Protein AF-A0A8J5JY71-F1 (afdb_monomer_lite)

Organism: Homarus americanus (NCBI:txid6706)

Radius of gyration: 20.14 Å; chains: 1; bounding box: 35×26×63 Å

Secondary structure (DSSP, 8-state):
--S-TT----SSHHHHHHHHHHHHHHHHTTS-TT-HHHHHHTTTHHHHHHHHHHHHHHHHHHHHHH-TTSPPSSPPPP-

InterPro domains:
  IPR006806 NADH dehydrogenase [ubiquinone] 1 alpha subcomplex subunit 5 [PF04716] (6-41)
  IPR006806 NADH dehydrogenase [ubiquinone] 1 alpha subcomplex subunit 5 [PTHR12653] (39-78)

Structure (mmCIF, N/CA/C/O backbone):
data_AF-A0A8J5JY71-F1
#
_entry.id   AF-A0A8J5JY71-F1
#
loop_
_atom_site.group_PDB
_atom_site.id
_atom_site.type_symbol
_atom_site.label_atom_id
_atom_site.label_alt_id
_atom_site.label_comp_id
_atom_site.label_asym_id
_atom_site.label_entity_id
_atom_site.label_seq_id
_atom_site.pdbx_PDB_ins_code
_atom_site.Cartn_x
_atom_site.Cartn_y
_atom_site.Cartn_z
_atom_site.occupancy
_atom_site.B_iso_or_equiv
_atom_site.auth_seq_id
_atom_site.auth_comp_id
_atom_site.auth_asym_id
_atom_site.auth_atom_id
_atom_site.pdbx_PDB_model_num
ATOM 1 N N . THR A 1 1 ? -18.012 13.136 1.416 1.00 42.50 1 THR A N 1
ATOM 2 C CA . THR A 1 1 ? -18.101 13.633 0.030 1.00 42.50 1 THR A CA 1
ATOM 3 C C . THR A 1 1 ? -16.797 14.292 -0.345 1.00 42.50 1 THR A C 1
ATOM 5 O O . THR A 1 1 ? -16.524 15.387 0.122 1.00 42.50 1 THR A O 1
ATOM 8 N N . THR A 1 2 ? -15.954 13.616 -1.121 1.00 55.03 2 THR A N 1
ATOM 9 C CA . THR A 1 2 ? -14.797 14.249 -1.768 1.00 55.03 2 THR A CA 1
ATOM 10 C C . THR A 1 2 ? -15.352 15.129 -2.887 1.00 55.03 2 THR A C 1
ATOM 12 O O . THR A 1 2 ? -15.968 14.599 -3.806 1.00 55.03 2 THR A O 1
ATOM 15 N N . GLY A 1 3 ? -15.243 16.454 -2.774 1.00 59.81 3 GLY A N 1
ATOM 16 C CA . GLY A 1 3 ? -15.905 17.454 -3.633 1.00 59.81 3 GLY A CA 1
ATOM 17 C C . GLY A 1 3 ? -15.450 17.519 -5.100 1.00 59.81 3 GLY A C 1
ATOM 18 O O . GLY A 1 3 ? -15.401 18.604 -5.665 1.00 59.81 3 GLY A O 1
ATOM 19 N N . LEU A 1 4 ? -15.115 16.385 -5.717 1.00 53.75 4 LEU A N 1
ATOM 20 C CA . LEU A 1 4 ? -14.803 16.236 -7.137 1.00 53.75 4 LEU A CA 1
ATOM 21 C C . LEU A 1 4 ? -15.929 15.404 -7.770 1.00 53.75 4 LEU A C 1
ATOM 23 O O . LEU A 1 4 ? -16.030 14.198 -7.547 1.00 53.75 4 LEU A O 1
ATOM 27 N N . THR A 1 5 ? -16.835 16.052 -8.499 1.00 49.09 5 THR A N 1
ATOM 28 C CA . THR A 1 5 ? -17.970 15.399 -9.163 1.00 49.09 5 THR A CA 1
ATOM 29 C C . THR A 1 5 ? -17.487 14.409 -10.233 1.00 49.09 5 THR A C 1
ATOM 31 O O . THR A 1 5 ? -16.739 14.777 -11.132 1.00 49.09 5 THR A O 1
ATOM 34 N N . GLY A 1 6 ? -17.927 13.145 -10.144 1.00 60.19 6 GLY A N 1
ATOM 35 C CA . GLY A 1 6 ? -17.723 12.114 -11.178 1.00 60.19 6 GLY A CA 1
ATOM 36 C C . GLY A 1 6 ? -16.847 10.914 -10.793 1.00 60.19 6 GLY A C 1
ATOM 37 O O . GLY A 1 6 ? -16.849 9.920 -11.515 1.00 60.19 6 GLY A O 1
ATOM 38 N N . LEU A 1 7 ? -16.146 10.946 -9.655 1.00 51.62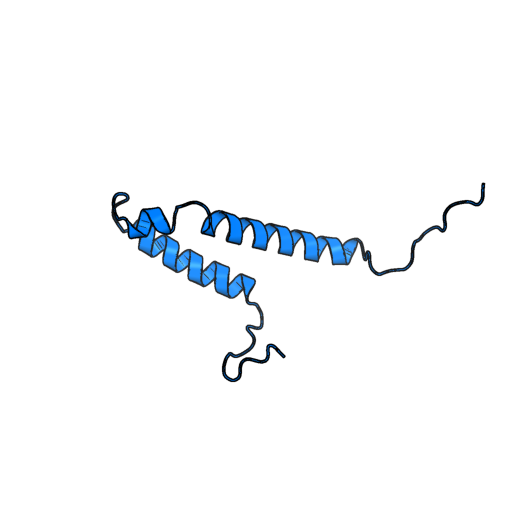 7 LEU A N 1
ATOM 39 C CA . LEU A 1 7 ? -15.406 9.786 -9.142 1.00 51.62 7 LEU A CA 1
ATOM 40 C C . LEU A 1 7 ? -16.249 9.061 -8.088 1.00 51.62 7 LEU A C 1
ATOM 42 O O . LEU A 1 7 ? -16.511 9.594 -7.010 1.00 51.62 7 LEU A O 1
ATOM 46 N N . ALA A 1 8 ? -16.695 7.843 -8.406 1.00 56.56 8 ALA A N 1
ATOM 47 C CA . ALA A 1 8 ? -17.368 6.990 -7.435 1.00 56.56 8 ALA A CA 1
ATOM 48 C C . ALA A 1 8 ? -16.420 6.728 -6.255 1.00 56.56 8 ALA A C 1
ATOM 50 O O . ALA A 1 8 ? -15.279 6.305 -6.453 1.00 56.56 8 ALA A O 1
ATOM 51 N N . VAL A 1 9 ? -16.888 6.992 -5.031 1.00 54.81 9 VAL A N 1
ATOM 52 C CA . VAL A 1 9 ? -16.131 6.695 -3.809 1.00 54.81 9 VAL A CA 1
ATOM 53 C C . VAL A 1 9 ? -15.848 5.197 -3.796 1.00 54.81 9 VAL A C 1
ATOM 55 O O . VAL A 1 9 ? -16.768 4.383 -3.699 1.00 54.81 9 VAL A O 1
ATOM 58 N N . ALA A 1 10 ? -14.575 4.829 -3.928 1.00 58.34 10 ALA A N 1
ATOM 59 C CA . ALA A 1 10 ? -14.161 3.441 -3.846 1.00 58.34 10 ALA A CA 1
ATOM 60 C C . ALA A 1 10 ? -14.529 2.909 -2.456 1.00 58.34 10 ALA A C 1
ATOM 62 O O . ALA A 1 10 ? -14.095 3.446 -1.442 1.00 58.34 10 ALA A O 1
ATOM 63 N N . THR A 1 11 ? -15.350 1.861 -2.414 1.00 66.75 11 THR A N 1
ATOM 64 C CA . THR A 1 11 ? -15.866 1.270 -1.168 1.00 66.75 11 THR A CA 1
ATOM 65 C C . THR A 1 11 ? -14.760 0.584 -0.368 1.00 66.75 11 THR A C 1
ATOM 67 O O . THR A 1 11 ? -14.844 0.489 0.850 1.00 66.75 11 THR A O 1
ATOM 70 N N . ASN A 1 12 ? -13.714 0.115 -1.058 1.00 64.25 12 ASN A N 1
ATOM 71 C CA . ASN A 1 12 ? -12.511 -0.435 -0.444 1.00 64.25 12 ASN A CA 1
ATOM 72 C C . ASN A 1 12 ? -11.266 -0.055 -1.278 1.00 64.25 12 ASN A C 1
ATOM 74 O O . ASN A 1 12 ? -10.762 -0.869 -2.069 1.00 64.25 12 ASN A O 1
ATOM 78 N N . PRO A 1 13 ? -10.803 1.207 -1.175 1.00 65.31 13 PRO A N 1
ATOM 79 C CA . PRO A 1 13 ? -9.766 1.754 -2.045 1.00 65.31 13 PRO A CA 1
ATOM 80 C C . PRO A 1 13 ? -8.447 0.998 -1.888 1.00 65.31 13 PRO A C 1
ATOM 82 O O . PRO A 1 13 ? -7.786 0.730 -2.883 1.00 65.31 13 PRO A O 1
ATOM 85 N N . HIS A 1 14 ? -8.110 0.554 -0.674 1.00 65.38 14 HIS A N 1
ATOM 86 C CA . HIS A 1 14 ? -6.838 -0.117 -0.386 1.00 65.38 14 HIS A CA 1
ATOM 87 C C . HIS A 1 14 ? -6.745 -1.495 -1.048 1.00 65.38 14 HIS A C 1
ATOM 89 O O . HIS A 1 14 ? -5.740 -1.819 -1.674 1.00 65.38 14 HIS A O 1
ATOM 95 N N . HIS A 1 15 ? -7.817 -2.292 -0.988 1.00 70.81 15 HIS A N 1
ATOM 96 C CA . HIS A 1 15 ? -7.852 -3.592 -1.662 1.00 70.81 15 HIS A CA 1
ATOM 97 C C . HIS A 1 15 ? -7.798 -3.435 -3.186 1.00 70.81 15 HIS A C 1
ATOM 99 O O . HIS A 1 15 ? -7.058 -4.143 -3.869 1.00 70.81 15 HIS A O 1
ATOM 105 N N . THR A 1 16 ? -8.547 -2.467 -3.718 1.00 73.25 16 THR A N 1
ATOM 106 C CA . THR A 1 16 ? -8.584 -2.193 -5.159 1.00 73.25 16 THR A CA 1
ATOM 107 C C . THR A 1 16 ? -7.220 -1.718 -5.663 1.00 73.25 16 THR A C 1
ATOM 109 O O . THR A 1 16 ? -6.747 -2.206 -6.690 1.00 73.25 16 THR A O 1
ATOM 112 N N . LEU A 1 17 ? -6.550 -0.839 -4.907 1.00 72.94 17 LEU A N 1
ATOM 113 C CA . LEU A 1 17 ? -5.183 -0.399 -5.178 1.00 72.94 17 LEU A CA 1
ATOM 114 C C . LEU A 1 17 ? -4.212 -1.582 -5.146 1.00 72.94 17 LEU A C 1
ATOM 116 O O . LEU A 1 17 ? -3.532 -1.810 -6.141 1.00 72.94 17 LEU A O 1
ATOM 120 N N . GLY A 1 18 ? -4.206 -2.398 -4.089 1.00 72.75 18 GLY A N 1
ATOM 121 C CA . GLY A 1 18 ? -3.311 -3.557 -3.992 1.00 72.75 18 GLY A CA 1
ATOM 122 C C . GLY A 1 18 ? -3.450 -4.530 -5.170 1.00 72.75 18 GLY A C 1
ATOM 123 O O . GLY A 1 18 ? -2.455 -4.954 -5.762 1.00 72.75 18 GLY A O 1
ATOM 124 N N . VAL A 1 19 ? -4.683 -4.833 -5.593 1.00 78.00 19 VAL A N 1
ATOM 125 C CA . VAL A 1 19 ? -4.935 -5.728 -6.737 1.00 78.00 19 VAL A CA 1
ATOM 126 C C . VAL A 1 19 ? -4.490 -5.107 -8.064 1.00 78.00 19 VAL A C 1
ATOM 128 O O . VAL A 1 19 ? -3.877 -5.797 -8.886 1.00 78.00 19 VAL A O 1
ATOM 131 N N . LEU A 1 20 ? -4.800 -3.830 -8.306 1.00 74.12 20 LEU A N 1
ATOM 132 C CA . LEU A 1 20 ? -4.419 -3.138 -9.542 1.00 74.12 20 LEU A CA 1
ATOM 133 C C . LEU A 1 20 ? -2.900 -2.969 -9.639 1.00 74.12 20 LEU A C 1
ATOM 135 O O . LEU A 1 20 ? -2.316 -3.308 -10.668 1.00 74.12 20 LEU A O 1
ATOM 139 N N . TYR A 1 21 ? -2.249 -2.550 -8.557 1.00 72.88 21 TYR A N 1
ATOM 140 C CA . TYR A 1 21 ? -0.797 -2.404 -8.509 1.00 72.88 21 TYR A CA 1
ATOM 141 C C . TYR A 1 21 ? -0.080 -3.746 -8.620 1.00 72.88 21 TYR A C 1
ATOM 143 O O . TYR A 1 21 ? 0.867 -3.857 -9.394 1.00 72.88 21 TYR A O 1
ATOM 151 N N . GLY A 1 22 ? -0.578 -4.809 -7.980 1.00 72.81 22 GLY A N 1
ATOM 152 C CA . GLY A 1 22 ? -0.031 -6.155 -8.163 1.00 72.81 22 GLY A CA 1
ATOM 153 C C . GLY A 1 22 ? -0.090 -6.635 -9.621 1.00 72.81 22 GLY A C 1
ATOM 154 O O . GLY A 1 22 ? 0.809 -7.340 -10.083 1.00 72.81 22 GLY A O 1
ATOM 155 N N . LYS A 1 23 ? -1.116 -6.236 -10.388 1.00 79.62 23 LYS A N 1
ATOM 156 C CA . LYS A 1 23 ? -1.181 -6.507 -11.837 1.00 79.62 23 LYS A CA 1
ATOM 157 C C . LYS A 1 23 ? -0.148 -5.687 -12.613 1.00 79.62 23 LYS A C 1
ATOM 159 O O . LYS A 1 23 ? 0.521 -6.252 -13.474 1.00 79.62 23 LYS A O 1
ATOM 164 N N . ILE A 1 24 ? 0.009 -4.402 -12.293 1.00 76.88 24 ILE A N 1
ATOM 165 C CA . ILE A 1 24 ? 0.994 -3.517 -12.933 1.00 76.88 24 ILE A CA 1
ATOM 166 C C . ILE A 1 24 ? 2.421 -4.015 -12.666 1.00 76.88 24 ILE A C 1
ATOM 168 O O . ILE A 1 24 ? 3.197 -4.140 -13.609 1.00 76.88 24 ILE A O 1
ATOM 172 N N . MET A 1 25 ? 2.744 -4.411 -11.431 1.00 74.81 25 MET A N 1
ATOM 173 C CA . MET A 1 25 ? 4.049 -4.986 -11.074 1.00 74.81 25 MET A CA 1
ATOM 174 C C . MET A 1 25 ? 4.360 -6.252 -11.874 1.00 74.81 25 MET A C 1
ATOM 176 O O . MET A 1 25 ? 5.450 -6.382 -12.424 1.00 74.81 25 MET A O 1
ATOM 180 N N . ARG A 1 26 ? 3.390 -7.164 -12.024 1.00 79.94 26 ARG A N 1
ATOM 181 C CA . ARG A 1 26 ? 3.561 -8.362 -12.865 1.00 79.94 26 ARG A CA 1
ATOM 182 C C . ARG A 1 26 ? 3.790 -8.030 -14.340 1.00 79.94 26 ARG A C 1
ATOM 184 O O . ARG A 1 26 ? 4.485 -8.775 -15.024 1.00 79.94 26 ARG A O 1
ATOM 191 N N . CYS A 1 27 ? 3.206 -6.946 -14.848 1.00 78.25 27 CYS A N 1
ATOM 192 C CA . CYS A 1 27 ? 3.480 -6.470 -16.204 1.00 78.25 27 CYS A CA 1
ATOM 193 C C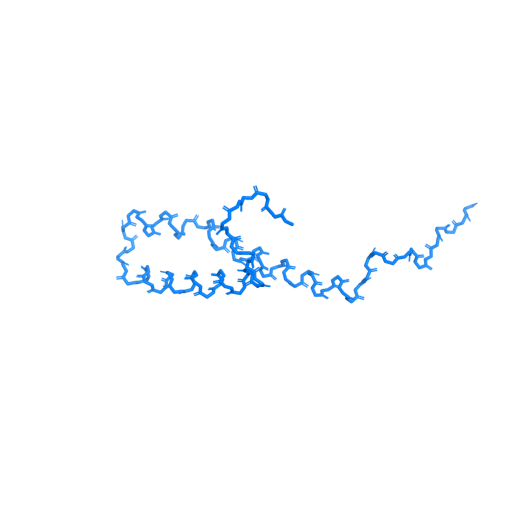 . CYS A 1 27 ? 4.883 -5.857 -16.315 1.00 78.25 27 CYS A C 1
ATOM 195 O O . CYS A 1 27 ? 5.579 -6.125 -17.290 1.00 78.25 27 CYS A O 1
ATOM 197 N N . LEU A 1 28 ? 5.320 -5.098 -15.309 1.00 74.69 28 LEU A N 1
ATOM 198 C CA . LEU A 1 28 ? 6.651 -4.489 -15.270 1.00 74.69 28 LEU A CA 1
ATOM 199 C C . LEU A 1 28 ? 7.772 -5.517 -15.114 1.00 74.69 28 LEU A C 1
ATOM 201 O O . LEU A 1 28 ? 8.823 -5.350 -15.716 1.00 74.69 28 LEU A O 1
ATOM 205 N N . GLN A 1 29 ? 7.539 -6.620 -14.400 1.00 76.75 29 GLN A N 1
ATOM 206 C CA . GLN A 1 29 ? 8.490 -7.738 -14.310 1.00 76.75 29 GLN A CA 1
ATOM 207 C C . GLN A 1 29 ? 8.786 -8.402 -15.665 1.00 76.75 29 GLN A C 1
ATOM 209 O O . GLN A 1 29 ? 9.790 -9.094 -15.798 1.00 76.75 29 GLN A O 1
ATOM 214 N N . LYS A 1 30 ? 7.924 -8.208 -16.672 1.00 83.06 30 LYS A N 1
ATOM 215 C CA . LYS A 1 30 ? 8.160 -8.692 -18.041 1.00 83.06 30 LYS A CA 1
ATOM 216 C C . LYS A 1 30 ? 9.000 -7.727 -18.881 1.00 83.06 30 LYS A C 1
ATOM 218 O O . LYS A 1 30 ? 9.390 -8.091 -19.987 1.00 83.06 30 LYS A O 1
ATOM 223 N N . MET A 1 31 ? 9.234 -6.506 -18.403 1.00 80.12 31 MET A N 1
ATOM 224 C CA . MET A 1 31 ? 10.064 -5.508 -19.075 1.00 80.12 31 MET A CA 1
ATOM 225 C C . MET A 1 31 ? 11.524 -5.631 -18.618 1.00 80.12 31 MET A C 1
ATOM 227 O O . MET A 1 31 ? 11.781 -6.051 -17.488 1.00 80.12 31 MET A O 1
ATOM 231 N N . PRO A 1 32 ? 12.491 -5.270 -19.476 1.00 81.00 32 PRO A N 1
ATOM 232 C CA . PRO A 1 32 ? 13.895 -5.295 -19.100 1.00 81.00 32 PRO A CA 1
ATOM 233 C C . PRO A 1 32 ? 14.191 -4.255 -17.997 1.00 81.00 32 PRO A C 1
ATOM 235 O O . PRO A 1 32 ? 13.604 -3.169 -17.992 1.00 81.00 32 PRO A O 1
ATOM 238 N N . PRO A 1 33 ? 15.100 -4.570 -17.054 1.00 70.06 33 PRO A N 1
ATOM 239 C CA . PRO A 1 33 ? 15.378 -3.736 -15.881 1.00 70.06 33 PRO A CA 1
ATOM 240 C C . PRO A 1 33 ? 16.161 -2.447 -16.188 1.00 70.06 33 PRO A C 1
ATOM 242 O O . PRO A 1 33 ? 16.387 -1.616 -15.309 1.00 70.06 33 PRO A O 1
ATOM 245 N N . ASP A 1 34 ? 16.618 -2.278 -17.429 1.00 76.94 34 ASP A N 1
ATOM 246 C CA . ASP A 1 34 ? 17.287 -1.068 -17.906 1.00 76.94 34 ASP A CA 1
ATOM 247 C C . ASP A 1 34 ? 16.298 0.006 -18.386 1.00 76.94 34 ASP A C 1
ATOM 249 O O . ASP A 1 34 ? 16.682 1.163 -18.574 1.00 76.94 34 ASP A O 1
ATOM 253 N N . ALA A 1 35 ? 15.018 -0.350 -18.540 1.00 79.19 35 ALA A N 1
ATOM 254 C CA . ALA A 1 35 ? 13.986 0.564 -18.983 1.00 79.19 35 ALA A CA 1
ATOM 255 C C . ALA A 1 35 ? 13.796 1.680 -17.948 1.00 79.19 35 ALA A C 1
ATOM 257 O O . ALA A 1 35 ? 13.440 1.437 -16.793 1.00 79.19 35 ALA A O 1
ATOM 258 N N . ALA A 1 36 ? 13.966 2.931 -18.387 1.00 75.12 36 ALA A N 1
ATOM 259 C CA . ALA A 1 36 ? 13.808 4.114 -17.539 1.00 75.12 36 ALA A CA 1
ATOM 260 C C . ALA A 1 36 ? 12.455 4.137 -16.801 1.00 75.12 36 ALA A C 1
ATOM 262 O O . ALA A 1 36 ? 12.378 4.565 -15.652 1.00 75.12 36 ALA A O 1
ATOM 263 N N . TYR A 1 37 ? 11.404 3.612 -17.440 1.00 72.06 37 TYR A N 1
ATOM 264 C CA . TYR A 1 37 ? 10.071 3.486 -16.855 1.00 72.06 37 TYR A CA 1
ATOM 265 C C . TYR A 1 37 ? 10.015 2.479 -15.694 1.00 72.06 37 TYR A C 1
ATOM 267 O O . TYR A 1 37 ? 9.414 2.766 -14.662 1.00 72.06 3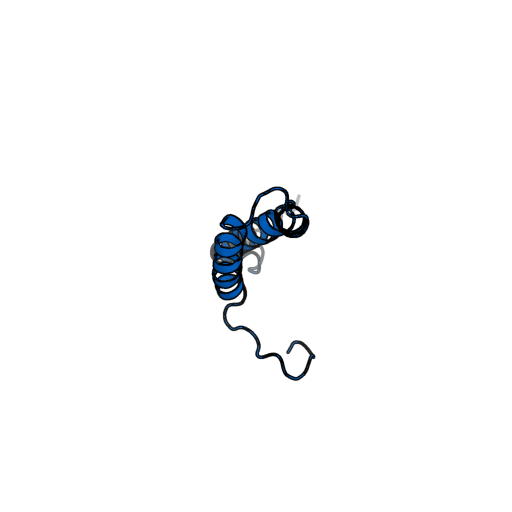7 TYR A O 1
ATOM 275 N N . GLN A 1 38 ? 10.683 1.328 -15.821 1.00 74.56 38 GLN A N 1
ATOM 276 C CA . GLN A 1 38 ? 10.731 0.310 -14.769 1.00 74.56 38 GLN A CA 1
ATOM 277 C C . GLN A 1 38 ? 11.537 0.810 -13.564 1.00 74.56 38 GLN A C 1
ATOM 279 O O . GLN A 1 38 ? 11.065 0.704 -12.437 1.00 74.56 38 GLN A O 1
ATOM 284 N N . LYS A 1 39 ? 12.669 1.487 -13.798 1.00 73.12 39 LYS A N 1
ATOM 285 C CA . LYS A 1 39 ? 13.444 2.153 -12.737 1.00 73.12 39 LYS A CA 1
ATOM 286 C C . LYS A 1 39 ? 12.680 3.252 -12.004 1.00 73.12 39 LYS A C 1
ATOM 288 O O . LYS A 1 39 ? 12.825 3.373 -10.794 1.00 73.12 39 LYS A O 1
ATOM 293 N N . ALA A 1 40 ? 11.897 4.058 -12.720 1.00 71.81 40 ALA A N 1
ATOM 294 C CA . ALA A 1 40 ? 11.113 5.129 -12.107 1.00 71.81 40 ALA A CA 1
ATOM 295 C C . ALA A 1 40 ? 10.028 4.581 -11.169 1.00 71.81 40 ALA A C 1
ATOM 297 O O . ALA A 1 40 ? 9.739 5.174 -10.136 1.00 71.81 40 ALA A O 1
ATOM 298 N N . ILE A 1 41 ? 9.443 3.437 -11.525 1.00 70.25 41 ILE A N 1
ATOM 299 C CA . ILE A 1 41 ? 8.347 2.825 -10.773 1.00 70.25 41 ILE A CA 1
ATOM 300 C C . ILE A 1 41 ? 8.850 1.926 -9.640 1.00 70.25 41 ILE A C 1
ATOM 302 O O . ILE A 1 41 ? 8.285 1.963 -8.554 1.00 70.25 41 ILE A O 1
ATOM 306 N N . SER A 1 42 ? 9.930 1.176 -9.858 1.00 66.38 42 SER A N 1
ATOM 307 C CA . SER A 1 42 ? 10.615 0.385 -8.822 1.00 66.38 42 SER A CA 1
ATOM 308 C C . SER A 1 42 ? 11.544 1.224 -7.933 1.00 66.38 42 SER A C 1
ATOM 310 O O . SER A 1 42 ? 12.329 0.680 -7.163 1.00 66.38 42 SER A O 1
ATOM 312 N N . GLY A 1 43 ? 11.501 2.554 -8.051 1.00 65.94 43 GLY A N 1
ATOM 313 C CA . GLY A 1 43 ? 12.346 3.495 -7.315 1.00 65.94 43 GLY A CA 1
ATOM 314 C C . GLY A 1 43 ? 11.988 3.673 -5.833 1.00 65.94 43 GLY A C 1
ATOM 315 O O . GLY A 1 43 ? 12.380 4.678 -5.249 1.00 65.94 43 GLY A O 1
ATOM 316 N N . GLY A 1 44 ? 11.235 2.754 -5.222 1.00 63.62 44 GLY A N 1
ATOM 317 C CA . GLY A 1 44 ? 10.976 2.714 -3.778 1.00 63.62 44 GLY A CA 1
ATOM 318 C C . GLY A 1 44 ? 9.711 3.437 -3.317 1.00 63.62 44 GLY A C 1
ATOM 319 O O . GLY A 1 44 ? 9.121 3.040 -2.316 1.00 63.62 44 GLY A O 1
ATOM 320 N N . GLN A 1 45 ? 9.237 4.452 -4.049 1.00 64.62 45 GLN A N 1
ATOM 321 C CA . GLN A 1 45 ? 8.046 5.216 -3.642 1.00 64.62 45 GLN A CA 1
ATOM 322 C C . GLN A 1 45 ? 6.769 4.368 -3.616 1.00 64.62 45 GLN A C 1
ATOM 324 O O . GLN A 1 45 ? 5.877 4.617 -2.811 1.00 64.62 45 GLN A O 1
ATOM 329 N N . ILE A 1 46 ? 6.650 3.374 -4.497 1.00 68.38 46 ILE A N 1
ATOM 330 C CA . ILE A 1 46 ? 5.436 2.554 -4.591 1.00 68.38 46 ILE A CA 1
ATOM 331 C C . ILE A 1 46 ? 5.472 1.408 -3.580 1.00 68.38 46 ILE A C 1
ATOM 333 O O . ILE A 1 46 ? 4.441 1.106 -2.979 1.00 68.38 46 ILE A O 1
ATOM 337 N N . GLU A 1 47 ? 6.640 0.808 -3.341 1.00 71.75 47 GLU A N 1
ATOM 338 C CA . GLU A 1 47 ? 6.828 -0.150 -2.252 1.00 71.75 47 GLU A CA 1
ATOM 339 C C . GLU A 1 47 ? 6.501 0.485 -0.892 1.00 71.75 47 GLU A C 1
ATOM 341 O O . GLU A 1 47 ? 5.798 -0.123 -0.084 1.00 71.75 47 GLU A O 1
ATOM 346 N N . GLU A 1 48 ? 6.928 1.730 -0.668 1.00 74.38 48 GLU A N 1
ATOM 347 C CA . GLU A 1 48 ? 6.646 2.474 0.561 1.00 74.38 48 GLU A CA 1
ATOM 348 C C . GLU A 1 48 ? 5.146 2.744 0.743 1.00 74.38 48 GLU A C 1
ATOM 350 O O . GLU A 1 48 ? 4.611 2.516 1.825 1.00 74.38 48 GLU A O 1
ATOM 355 N N . VAL A 1 49 ? 4.432 3.134 -0.320 1.00 74.44 49 VAL A N 1
ATOM 356 C CA . VAL A 1 49 ? 2.976 3.367 -0.264 1.00 74.44 49 VAL A CA 1
ATOM 357 C C . VAL A 1 49 ? 2.207 2.086 0.066 1.00 74.44 49 VAL A C 1
ATOM 359 O O . VAL A 1 49 ? 1.250 2.123 0.841 1.00 74.44 49 VAL A O 1
ATOM 362 N N . ILE A 1 50 ? 2.618 0.941 -0.487 1.00 73.38 50 ILE A N 1
ATOM 363 C CA . ILE A 1 50 ? 2.001 -0.355 -0.168 1.00 73.38 50 ILE A CA 1
ATOM 364 C C . ILE A 1 50 ? 2.281 -0.722 1.290 1.00 73.38 50 ILE A C 1
ATOM 366 O O . ILE A 1 50 ? 1.353 -1.063 2.026 1.00 73.38 50 ILE A O 1
ATOM 370 N N . GLN A 1 51 ? 3.535 -0.595 1.727 1.00 77.00 51 GLN A N 1
ATOM 371 C CA . GLN A 1 51 ? 3.920 -0.894 3.101 1.00 77.00 51 GLN A CA 1
ATOM 372 C C . GLN A 1 51 ? 3.189 0.009 4.102 1.00 77.00 51 GLN A C 1
ATOM 374 O O . GLN A 1 51 ? 2.740 -0.462 5.150 1.00 77.00 51 GLN A O 1
ATOM 379 N N . GLN A 1 52 ? 3.024 1.291 3.775 1.00 73.56 52 GLN A N 1
ATOM 380 C CA . GLN A 1 52 ? 2.273 2.241 4.584 1.00 73.56 52 GLN A CA 1
ATOM 381 C C . GLN A 1 52 ? 0.791 1.856 4.655 1.00 73.56 52 GLN A C 1
ATOM 383 O O . GLN A 1 52 ? 0.226 1.836 5.745 1.00 73.56 52 GLN A O 1
ATOM 388 N N . ALA A 1 53 ? 0.176 1.460 3.537 1.00 74.00 53 ALA A N 1
ATOM 389 C CA . ALA A 1 53 ? -1.221 1.028 3.517 1.00 74.00 53 ALA A CA 1
ATOM 390 C C . ALA A 1 53 ? -1.466 -0.239 4.365 1.00 74.00 53 ALA A C 1
ATOM 392 O O . ALA A 1 53 ? -2.488 -0.343 5.049 1.00 74.00 53 ALA A O 1
ATOM 393 N N . GLU A 1 54 ? -0.535 -1.198 4.360 1.00 79.56 54 GLU A N 1
ATOM 394 C CA . GLU A 1 54 ? -0.605 -2.394 5.214 1.00 79.56 54 GLU A CA 1
ATOM 395 C C . GLU A 1 54 ? -0.436 -2.060 6.703 1.00 79.56 54 GLU A C 1
ATOM 397 O O . GLU A 1 54 ? -1.162 -2.587 7.559 1.00 79.56 54 GLU A O 1
ATOM 402 N N . ASN A 1 55 ? 0.487 -1.147 7.014 1.00 77.50 55 ASN A N 1
ATOM 403 C CA . ASN A 1 55 ? 0.708 -0.653 8.369 1.00 77.50 55 ASN A CA 1
ATOM 404 C C . ASN A 1 55 ? -0.528 0.083 8.898 1.00 77.50 55 ASN A C 1
ATOM 406 O O . ASN A 1 55 ? -0.974 -0.196 10.010 1.00 77.50 55 ASN A O 1
ATOM 410 N N . GLU A 1 56 ? -1.125 0.961 8.091 1.00 76.88 56 GLU A N 1
ATOM 411 C CA . GLU A 1 56 ? -2.353 1.684 8.430 1.00 76.88 56 GLU A CA 1
ATOM 412 C C . GLU A 1 56 ? -3.539 0.736 8.639 1.00 76.88 56 GLU A C 1
ATOM 414 O O . GLU A 1 56 ? -4.300 0.908 9.589 1.00 76.88 56 GLU A O 1
ATOM 419 N N . LEU A 1 57 ? -3.684 -0.311 7.820 1.00 78.19 57 LEU A N 1
ATOM 420 C CA . LEU A 1 57 ? -4.737 -1.314 8.011 1.00 78.19 57 LEU A CA 1
ATOM 421 C C . LEU A 1 57 ? -4.558 -2.080 9.327 1.00 78.19 57 LEU A C 1
ATOM 423 O O . LEU A 1 57 ? -5.524 -2.323 10.056 1.00 78.19 57 LEU A O 1
ATOM 427 N N . THR A 1 58 ? -3.322 -2.468 9.634 1.00 80.00 58 THR A N 1
ATOM 428 C CA . THR A 1 58 ? -2.989 -3.150 10.887 1.00 80.00 58 THR A CA 1
ATOM 429 C C . THR A 1 58 ? -3.245 -2.238 12.083 1.00 80.00 58 THR A C 1
ATOM 431 O O . THR A 1 58 ? -3.821 -2.677 13.079 1.00 80.00 58 THR A O 1
ATOM 434 N N . LEU A 1 59 ? -2.877 -0.960 11.972 1.00 76.50 59 LEU A N 1
ATOM 435 C CA . LEU A 1 59 ? -3.146 0.052 12.984 1.00 76.50 59 LEU A CA 1
ATOM 436 C C . LEU A 1 59 ? -4.651 0.243 13.183 1.00 76.50 59 LEU A C 1
ATOM 438 O O . LEU A 1 59 ? -5.111 0.161 14.313 1.00 76.50 59 LEU A O 1
ATOM 442 N N . ALA A 1 60 ? -5.432 0.396 12.113 1.00 77.25 60 ALA A N 1
ATOM 443 C CA . ALA A 1 60 ? -6.883 0.552 12.191 1.00 77.25 60 ALA A CA 1
ATOM 444 C C . ALA A 1 60 ? -7.561 -0.644 12.884 1.00 77.25 60 ALA A C 1
ATOM 446 O O . ALA A 1 60 ? -8.456 -0.460 13.708 1.00 77.25 60 ALA A O 1
ATOM 447 N N . ARG A 1 61 ? -7.099 -1.875 12.616 1.00 81.12 61 ARG A N 1
ATOM 448 C CA . ARG A 1 61 ? -7.569 -3.077 13.328 1.00 81.12 61 ARG A CA 1
ATOM 449 C C . ARG A 1 61 ? -7.242 -3.026 14.818 1.00 81.12 61 ARG A C 1
ATOM 451 O O . ARG A 1 61 ? -8.112 -3.313 15.631 1.00 81.12 61 ARG A O 1
ATOM 458 N N . LYS A 1 62 ? -6.019 -2.629 15.175 1.00 77.69 62 LYS A N 1
ATOM 459 C CA . LYS A 1 62 ? -5.613 -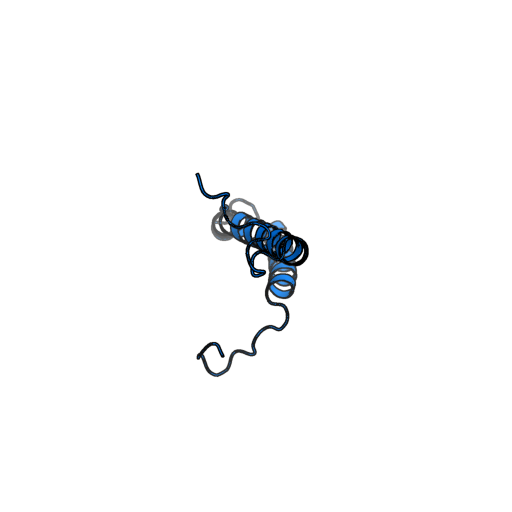2.464 16.578 1.00 77.69 62 LYS A CA 1
ATOM 460 C C . LYS A 1 62 ? -6.366 -1.331 17.267 1.00 77.69 62 LYS A C 1
ATOM 462 O O . LYS A 1 62 ? -6.719 -1.464 18.426 1.00 77.69 62 LYS A O 1
ATOM 467 N N . MET A 1 63 ? -6.685 -0.248 16.562 1.00 76.62 63 M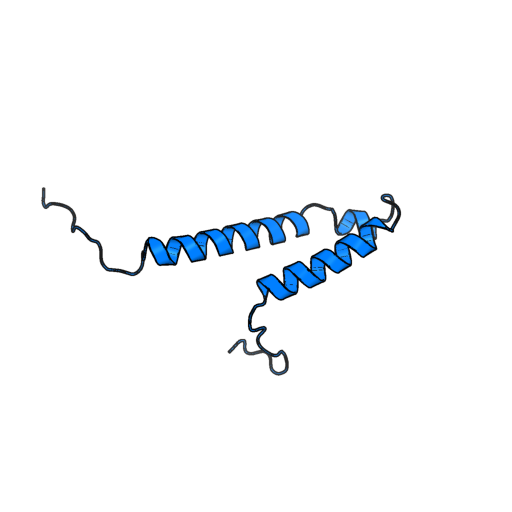ET A N 1
ATOM 468 C CA . MET A 1 63 ? -7.484 0.848 17.108 1.00 76.62 63 MET A CA 1
ATOM 469 C C . MET A 1 63 ? -8.893 0.389 17.507 1.00 76.62 63 MET A C 1
ATOM 471 O O . MET A 1 63 ? -9.408 0.884 18.501 1.00 76.62 63 MET A O 1
ATOM 475 N N . LEU A 1 64 ? -9.499 -0.579 16.804 1.00 77.62 64 LEU A N 1
ATOM 476 C CA . LEU A 1 64 ? -10.776 -1.183 17.223 1.00 77.62 64 LEU A CA 1
ATOM 477 C C . LEU A 1 64 ? -10.670 -1.951 18.545 1.00 77.62 64 LEU A C 1
ATOM 479 O O . LEU A 1 64 ? -11.621 -1.952 19.321 1.00 77.62 64 LEU A O 1
ATOM 483 N N . GLU A 1 65 ? -9.532 -2.595 18.794 1.00 77.81 65 GLU A N 1
ATOM 484 C CA . GLU A 1 65 ? -9.258 -3.294 20.051 1.00 77.81 65 GLU A CA 1
ATOM 485 C C . GLU A 1 65 ? -8.941 -2.306 21.178 1.00 77.81 65 GLU A C 1
ATOM 487 O O . GLU A 1 65 ? -9.485 -2.408 22.272 1.00 77.81 65 GLU A O 1
ATOM 492 N N . TRP A 1 66 ? -8.087 -1.323 20.896 1.00 81.19 66 TRP A N 1
ATOM 493 C CA . TRP A 1 66 ? -7.599 -0.358 21.880 1.00 81.19 66 TRP A CA 1
ATOM 494 C C . TRP A 1 66 ? -8.616 0.726 22.223 1.00 81.19 66 TRP A C 1
ATOM 496 O O . TRP A 1 66 ? -8.472 1.370 23.256 1.00 81.19 66 TRP A O 1
ATOM 506 N N . LYS A 1 67 ? -9.601 0.953 21.344 1.00 80.00 67 LYS A N 1
ATOM 507 C CA . LYS A 1 67 ? -10.642 1.982 21.451 1.00 80.00 67 LYS A CA 1
ATOM 508 C C . LYS A 1 67 ? -10.138 3.306 22.041 1.00 80.00 67 LYS A C 1
ATOM 510 O O . LYS A 1 67 ? -10.700 3.811 23.009 1.00 80.00 67 LYS A O 1
ATOM 515 N N . PRO A 1 68 ? -9.101 3.917 21.447 1.00 79.12 68 PRO A N 1
ATOM 516 C CA . PRO A 1 68 ? -8.450 5.105 22.005 1.00 79.12 68 PRO A CA 1
ATOM 517 C C . PRO A 1 68 ? -9.358 6.347 22.074 1.00 79.12 68 PRO A C 1
ATOM 519 O O . PRO A 1 68 ? -8.962 7.368 22.622 1.00 79.12 68 PRO A O 1
ATOM 522 N N . TRP A 1 69 ? -10.550 6.282 21.479 1.00 79.75 69 TRP A N 1
ATOM 523 C CA . TRP A 1 69 ? -11.596 7.303 21.553 1.00 79.75 69 TRP A CA 1
ATOM 524 C C . TRP A 1 69 ? -12.517 7.157 22.774 1.00 79.75 69 TRP A C 1
ATOM 526 O O . TRP A 1 69 ? 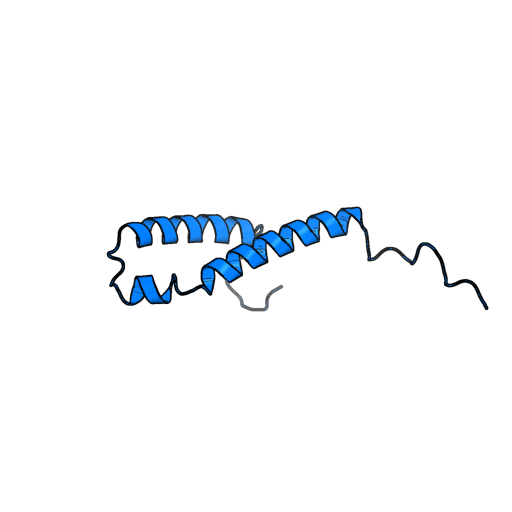-13.359 8.028 22.989 1.00 79.75 69 TRP A O 1
ATOM 536 N N . GLU A 1 70 ? -12.427 6.065 23.541 1.00 78.88 70 GLU A N 1
ATOM 537 C CA . GLU A 1 70 ? -13.125 5.954 24.822 1.00 78.88 70 GLU A CA 1
ATOM 538 C C . GLU A 1 70 ? -12.443 6.863 25.871 1.00 78.88 70 GLU A C 1
ATOM 540 O O . GLU A 1 70 ? -11.231 7.086 25.802 1.00 78.88 70 GLU A O 1
ATOM 545 N N . PRO A 1 71 ? -13.202 7.434 26.826 1.00 80.56 71 PRO A N 1
ATOM 546 C CA . PRO A 1 71 ? -12.637 8.249 27.899 1.00 80.56 71 PRO A CA 1
ATOM 547 C C . PRO A 1 71 ? -11.550 7.500 28.679 1.00 80.56 71 PRO A C 1
ATOM 549 O O . PRO A 1 71 ? -11.600 6.276 28.810 1.00 80.56 71 PRO A O 1
ATOM 552 N N . LEU A 1 72 ? -10.581 8.244 29.220 1.00 75.56 72 LEU A N 1
ATOM 553 C CA . LEU A 1 72 ? -9.472 7.678 29.988 1.00 75.56 72 LEU A CA 1
ATOM 554 C C . LEU A 1 72 ? -9.997 6.772 31.111 1.00 75.56 72 LEU A C 1
ATOM 556 O O . LEU A 1 72 ? -10.822 7.186 31.921 1.00 75.56 72 LEU A O 1
ATOM 560 N N . VAL A 1 73 ? -9.478 5.543 31.168 1.00 70.12 73 VAL A N 1
ATOM 561 C CA . VAL A 1 73 ? -9.875 4.534 32.167 1.00 70.12 73 VAL A CA 1
ATOM 562 C C . VAL A 1 73 ? -9.528 4.982 33.593 1.00 70.12 73 VAL A C 1
ATOM 564 O O . VAL A 1 73 ? -10.177 4.561 34.548 1.00 70.12 73 VAL A O 1
ATOM 567 N N . GLN A 1 74 ? -8.526 5.851 33.749 1.00 72.25 74 GLN A N 1
ATOM 568 C CA . GLN A 1 74 ? -8.130 6.404 35.037 1.00 72.25 74 GLN A CA 1
ATOM 569 C C . GLN A 1 74 ? -7.701 7.867 34.876 1.00 72.25 74 GLN A C 1
ATOM 571 O O . GLN A 1 74 ? -6.798 8.172 34.095 1.00 72.25 74 GLN A O 1
ATOM 576 N N . GLU A 1 75 ? -8.345 8.771 35.614 1.00 70.62 75 GLU A N 1
ATOM 577 C CA . GLU A 1 75 ? -7.846 10.136 35.797 1.00 70.62 75 GLU A CA 1
ATOM 578 C C . GLU A 1 75 ? -6.553 10.094 36.632 1.00 70.62 75 GLU A C 1
ATOM 580 O O . GLU A 1 75 ? -6.437 9.253 37.531 1.00 70.62 75 GLU A O 1
ATOM 585 N N . PRO A 1 76 ? -5.555 10.949 36.339 1.00 74.88 76 PRO A N 1
ATOM 586 C CA . PRO A 1 76 ? -4.295 10.940 37.070 1.00 74.88 76 PRO A CA 1
ATOM 587 C C . PRO A 1 76 ? -4.560 11.166 38.561 1.00 74.88 76 PRO A C 1
ATOM 589 O O . PRO A 1 76 ? -5.269 12.100 38.934 1.00 74.88 76 PRO A O 1
ATOM 592 N N . THR A 1 77 ? -4.002 10.298 39.410 1.00 72.06 77 THR A N 1
ATOM 593 C CA . THR A 1 77 ? -4.157 10.391 40.865 1.00 72.06 77 THR A CA 1
ATOM 594 C C . THR A 1 77 ? -3.742 11.792 41.331 1.00 72.06 77 THR A C 1
ATOM 596 O O . THR A 1 77 ? -2.622 12.205 41.015 1.00 72.06 77 THR A O 1
ATOM 599 N N . PRO A 1 78 ? -4.603 12.532 42.056 1.00 74.25 78 PRO A N 1
ATOM 600 C CA . PRO A 1 78 ? -4.229 13.822 42.620 1.00 74.25 78 PRO A CA 1
ATOM 601 C C . PRO A 1 78 ? -3.028 13.639 43.553 1.00 74.25 78 PRO A C 1
ATOM 603 O O . PRO A 1 78 ? -3.051 12.755 44.413 1.00 74.25 78 PRO A O 1
ATOM 606 N N . GLY A 1 79 ? -1.974 14.421 43.315 1.00 73.25 79 GLY A N 1
ATOM 607 C CA . GLY A 1 79 ? -0.771 14.461 44.151 1.00 73.25 79 GLY A CA 1
ATOM 608 C C . GLY A 1 79 ? -0.977 15.187 45.470 1.00 73.25 79 GLY A C 1
ATOM 609 O O . GLY A 1 79 ? -1.950 15.969 45.576 1.00 73.25 79 GLY A O 1
#

pLDDT: mean 71.97, std 8.25, range [42.5, 83.06]

Sequence (79 aa):
TTGLTGLAVATNPHHTLGVLYGKIMRCLQKMPPDAAYQKAISGGQIEEVIQQAENELTLARKMLEWKPWEPLVQEPTPG

Foldseek 3Di:
DPPDPDDDDDPCVLVVCVVVVVVVVVVLVVDDCVDPVSCVCPVCPVVVVNVVSVVVVVVVVVCVVVVPVDPDPDDPDDD